Protein AF-A0A725LXI4-F1 (afdb_monomer)

F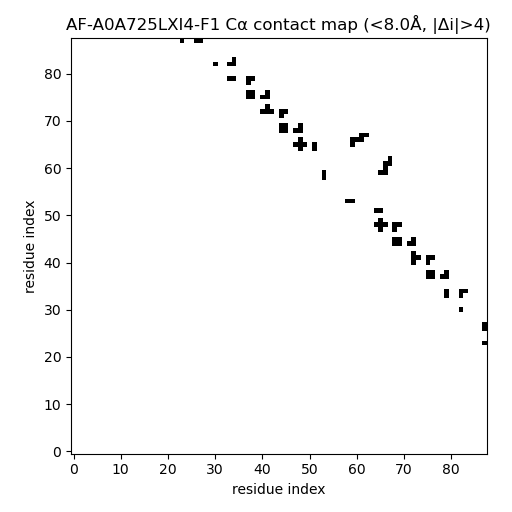oldseek 3Di:
DPPPVVVVVVVVVVVVVVVVVVVLVVVVVVLVVLLVVLVVLLVVLQVVLVPDDDDPPDDQDCPHPSNVSNVVSVVSVVVSVVSVPDDD

Secondary structure (DSSP, 8-state):
--HHHHHHHHHHHHHHHHHHHHHHHHHHHHHHHHHHHHHHHHHHHHHHHHHS---TT----TTSHHHHHHHHHHHHHHHHHHHHH---

Organism: NCBI:txid117541

Mean predicted aligned error: 10.25 Å

Solvent-accessible surface area (backbone atoms only — not comparable to full-atom values): 4915 Å² total; per-residue (Å²): 134,78,66,66,62,59,53,53,56,52,51,54,51,53,51,54,53,51,55,50,52,54,50,55,51,52,53,49,52,53,50,52,50,51,42,51,55,33,48,54,48,27,52,51,31,46,53,56,23,67,68,52,86,65,58,96,84,54,73,80,43,85,84,31,65,39,48,51,34,45,51,5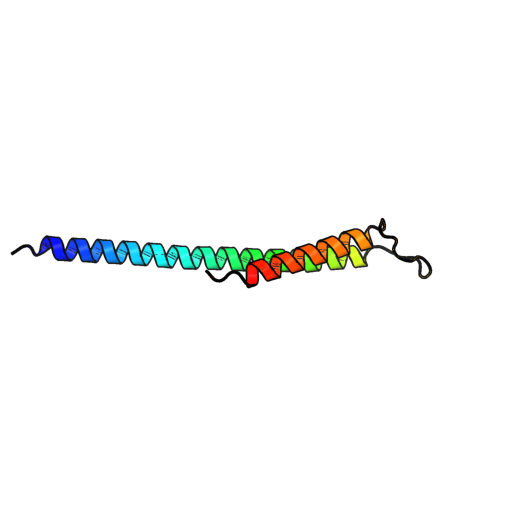0,22,52,50,38,50,53,50,34,54,52,60,70,65,56,75,132

Sequence (88 aa):
MNFNAGVELASKRNCATRTNITMIEHRTEMRQTAIKSLQEAEEALTALAMSYELQPDDKASSCHPRTGTLSTASQVRKLRRVVEKQKT

Nearest PDB structures (foldseek):
  3g67-assembly1_A  TM=6.810E-01  e=7.522E+00  Thermotoga maritima

pLDDT: mean 82.93, std 14.37, range [46.25, 98.19]

Structure (mmCIF, N/CA/C/O backbone):
data_AF-A0A725LXI4-F1
#
_entry.id   AF-A0A725LXI4-F1
#
loop_
_atom_site.group_PDB
_atom_site.id
_atom_site.type_symbol
_atom_site.label_atom_id
_atom_site.label_alt_id
_atom_site.label_comp_id
_atom_site.label_asym_id
_atom_site.label_entity_id
_atom_site.label_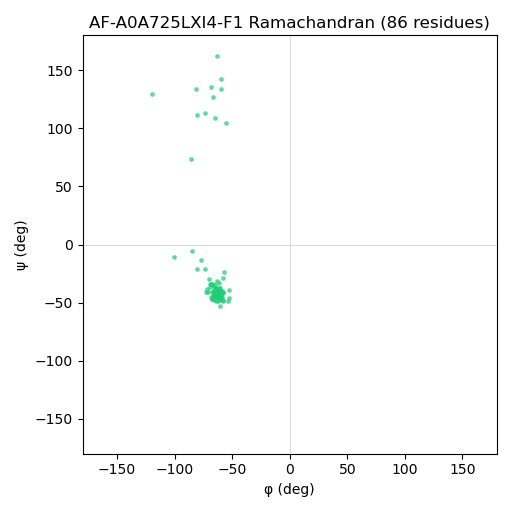seq_id
_atom_site.pdbx_PDB_ins_code
_atom_site.Cartn_x
_atom_site.Cartn_y
_atom_site.Cartn_z
_atom_site.occupancy
_atom_site.B_iso_or_equiv
_atom_site.auth_seq_id
_atom_site.auth_comp_id
_atom_site.auth_asym_id
_atom_site.auth_atom_id
_atom_site.pdbx_PDB_model_num
ATOM 1 N N . MET A 1 1 ? -37.428 -11.482 48.978 1.00 46.25 1 MET A N 1
ATOM 2 C CA . MET A 1 1 ? -36.426 -10.468 48.578 1.00 46.25 1 MET A CA 1
ATOM 3 C C . MET A 1 1 ? -35.440 -11.133 47.617 1.00 46.25 1 MET A C 1
ATOM 5 O O . MET A 1 1 ? -34.654 -11.960 48.054 1.00 46.25 1 MET A O 1
ATOM 9 N N . ASN A 1 2 ? -35.538 -10.863 46.308 1.00 53.81 2 ASN A N 1
ATOM 10 C CA . ASN A 1 2 ? -34.710 -11.495 45.263 1.00 53.81 2 ASN A CA 1
ATOM 11 C C . ASN A 1 2 ? -33.377 -10.747 45.090 1.00 53.81 2 ASN A C 1
ATOM 13 O O . ASN A 1 2 ? -33.178 -10.025 44.118 1.00 53.81 2 ASN A O 1
ATOM 17 N N . PHE A 1 3 ? -32.465 -10.905 46.050 1.00 55.50 3 PHE A N 1
ATOM 18 C CA . PHE A 1 3 ? -31.135 -10.281 45.999 1.00 55.50 3 PHE A CA 1
ATOM 19 C C . PHE A 1 3 ? -30.227 -10.912 44.920 1.00 55.50 3 PHE A C 1
ATOM 21 O O . PHE A 1 3 ? -29.420 -10.218 44.309 1.00 55.50 3 PHE A O 1
ATOM 28 N N . ASN A 1 4 ? -30.409 -12.204 44.612 1.00 60.34 4 ASN A N 1
ATOM 29 C CA . ASN A 1 4 ? -29.558 -12.941 43.663 1.00 60.34 4 ASN A CA 1
ATOM 30 C C . ASN A 1 4 ? -29.721 -12.511 42.194 1.00 60.34 4 ASN A C 1
ATOM 32 O O . ASN A 1 4 ? -28.737 -12.472 41.458 1.00 60.34 4 ASN A O 1
ATOM 36 N N . ALA A 1 5 ? -30.927 -12.123 41.765 1.00 61.00 5 ALA A N 1
ATOM 37 C CA . ALA A 1 5 ? -31.171 -11.750 40.368 1.00 61.00 5 ALA A CA 1
ATOM 38 C C . ALA A 1 5 ? -30.432 -10.457 39.961 1.00 61.00 5 ALA A C 1
ATOM 40 O O . ALA A 1 5 ? -29.933 -10.344 38.841 1.00 61.00 5 ALA A O 1
ATOM 41 N N . GLY A 1 6 ? -30.316 -9.490 40.880 1.00 60.84 6 GLY A N 1
ATOM 42 C CA . GLY A 1 6 ? -29.623 -8.221 40.629 1.00 60.84 6 GLY A CA 1
ATOM 43 C C . GLY A 1 6 ? -28.106 -8.377 40.472 1.00 60.84 6 GLY A C 1
ATOM 44 O O . GLY A 1 6 ? -27.505 -7.723 39.618 1.00 60.84 6 GLY A O 1
ATOM 45 N N . VAL A 1 7 ? -27.501 -9.285 41.244 1.00 63.66 7 VAL A N 1
ATOM 46 C CA . VAL A 1 7 ? -26.057 -9.575 41.205 1.00 63.66 7 VAL A CA 1
ATOM 47 C C . VAL A 1 7 ? -25.684 -10.317 39.919 1.00 63.66 7 VAL A C 1
ATOM 49 O O . VAL A 1 7 ? -24.693 -9.980 39.268 1.00 63.66 7 VAL A O 1
ATOM 52 N N . GLU A 1 8 ? -26.514 -11.266 39.486 1.00 62.81 8 GLU A N 1
ATOM 53 C CA . GLU A 1 8 ? -26.280 -12.033 38.260 1.00 62.81 8 GLU A CA 1
ATOM 54 C C . GLU A 1 8 ? -26.388 -11.159 36.994 1.00 62.81 8 GLU A C 1
ATOM 56 O O . GLU A 1 8 ? -25.549 -11.242 36.094 1.00 62.81 8 GLU A O 1
ATOM 61 N N . LEU A 1 9 ? -27.364 -10.243 36.946 1.00 62.41 9 LEU A N 1
ATOM 62 C CA . LEU A 1 9 ? -27.514 -9.264 35.861 1.00 62.41 9 LEU A CA 1
ATOM 63 C C . LEU A 1 9 ? -26.366 -8.245 35.809 1.00 62.41 9 LEU A C 1
ATOM 65 O O . LEU A 1 9 ? -26.011 -7.782 34.725 1.00 62.41 9 LEU A O 1
ATOM 69 N N . ALA A 1 10 ? -25.801 -7.850 36.951 1.00 63.19 10 ALA A N 1
ATOM 70 C CA . ALA A 1 10 ? -24.641 -6.956 37.001 1.00 63.19 10 ALA A CA 1
ATOM 71 C C . ALA A 1 10 ? -23.352 -7.668 36.548 1.00 63.19 10 ALA A C 1
ATOM 73 O O . ALA A 1 10 ? -22.584 -7.113 35.762 1.00 63.19 10 ALA A O 1
ATOM 74 N N . SER A 1 11 ? -23.158 -8.924 36.961 1.00 72.50 11 SER A N 1
ATOM 75 C CA . SER A 1 11 ? -22.017 -9.752 36.551 1.00 72.50 11 SER A CA 1
ATOM 76 C C . SER A 1 11 ? -22.010 -10.030 35.040 1.00 72.50 11 SER A C 1
ATOM 78 O O . SER A 1 11 ? -20.998 -9.817 34.368 1.00 72.50 11 SER A O 1
ATOM 80 N N . LYS A 1 12 ? -23.168 -10.391 34.465 1.00 66.62 12 LYS A N 1
ATOM 81 C CA . LYS A 1 12 ? -23.323 -10.594 33.011 1.00 66.62 12 LYS A CA 1
ATOM 82 C C . LYS A 1 12 ? -23.031 -9.322 32.208 1.00 66.62 12 LYS A C 1
ATOM 84 O O . LYS A 1 12 ? -22.360 -9.393 31.180 1.00 66.62 12 LYS A O 1
ATOM 89 N N . ARG A 1 13 ? -23.476 -8.156 32.695 1.00 62.81 13 ARG A N 1
ATOM 90 C CA . ARG A 1 13 ? -23.183 -6.854 32.072 1.00 62.81 13 ARG A CA 1
ATOM 91 C C . ARG A 1 13 ? -21.688 -6.530 32.095 1.00 62.81 13 ARG A C 1
ATOM 93 O O . ARG A 1 13 ? -21.147 -6.152 31.064 1.00 62.81 13 ARG A O 1
ATOM 100 N N . ASN A 1 14 ? -21.003 -6.753 33.216 1.00 68.94 14 ASN A N 1
ATOM 101 C CA . ASN A 1 14 ? -19.558 -6.521 33.310 1.00 68.94 14 ASN A CA 1
ATOM 102 C C . ASN A 1 14 ? -18.744 -7.445 32.390 1.00 68.94 14 ASN A C 1
ATOM 104 O O . ASN A 1 14 ? -17.769 -6.999 31.787 1.00 68.94 14 ASN A O 1
ATOM 108 N N . CYS A 1 15 ? -19.148 -8.711 32.247 1.00 62.31 15 CYS A N 1
ATOM 109 C CA . CYS A 1 15 ? -18.504 -9.650 31.328 1.00 62.31 15 CYS A CA 1
ATOM 110 C C . CYS A 1 15 ? -18.663 -9.207 29.864 1.00 62.31 15 CYS A C 1
ATOM 112 O O . CYS A 1 15 ? -17.667 -9.083 29.156 1.00 62.31 15 CYS A O 1
ATOM 114 N N . ALA A 1 16 ? -19.886 -8.864 29.443 1.00 64.12 16 ALA A N 1
ATOM 115 C CA . ALA A 1 16 ? -20.163 -8.412 28.080 1.00 64.12 16 ALA A CA 1
ATOM 116 C C . ALA A 1 16 ? -19.411 -7.118 27.717 1.00 64.12 16 ALA A C 1
ATOM 118 O O . ALA A 1 16 ? -18.830 -7.025 26.636 1.00 64.12 16 ALA A O 1
ATOM 119 N N . THR A 1 17 ? -19.366 -6.141 28.630 1.00 67.50 17 THR A N 1
ATOM 120 C CA . THR A 1 17 ? -18.623 -4.887 28.426 1.00 67.50 17 THR A CA 1
ATOM 121 C C . THR A 1 17 ? -17.123 -5.140 28.284 1.00 67.50 17 THR A C 1
ATOM 123 O O . THR A 1 17 ? -16.484 -4.571 27.403 1.00 67.50 17 THR A O 1
ATOM 126 N N . ARG A 1 18 ? -16.558 -6.037 29.101 1.00 67.06 18 ARG A N 1
ATOM 127 C CA . ARG A 1 18 ? -15.134 -6.388 29.043 1.00 67.06 18 ARG A CA 1
ATOM 128 C C . ARG A 1 18 ? -14.774 -7.095 27.736 1.00 67.06 18 ARG A C 1
ATOM 130 O O . ARG A 1 18 ? -13.785 -6.727 27.115 1.00 67.06 18 ARG A O 1
ATOM 137 N N . THR A 1 19 ? -15.595 -8.042 27.281 1.00 71.12 19 THR A N 1
ATOM 138 C CA . THR A 1 19 ? -15.398 -8.712 25.985 1.00 71.12 19 THR A CA 1
ATOM 139 C C . THR A 1 19 ? -15.469 -7.723 24.817 1.00 71.12 19 THR A C 1
ATOM 141 O O . THR A 1 19 ? -14.664 -7.799 23.890 1.00 71.12 19 THR A O 1
ATOM 144 N N . ASN A 1 20 ? -16.383 -6.752 24.870 1.00 69.88 20 ASN A N 1
ATOM 145 C CA . ASN A 1 20 ? -16.528 -5.743 23.821 1.00 69.88 20 ASN A CA 1
ATOM 146 C C . ASN A 1 20 ? -15.292 -4.824 23.725 1.00 69.88 20 ASN A C 1
ATOM 148 O O . ASN A 1 20 ? -14.760 -4.632 22.634 1.00 69.88 20 ASN A O 1
ATOM 152 N N . ILE A 1 21 ? -14.770 -4.356 24.867 1.00 72.81 21 ILE A N 1
ATOM 153 C CA . ILE A 1 21 ? -13.532 -3.556 24.928 1.00 72.81 21 ILE A CA 1
ATOM 154 C C . ILE A 1 21 ? -12.354 -4.329 24.321 1.00 72.81 21 ILE A C 1
ATOM 156 O O . ILE A 1 21 ? -11.688 -3.814 23.425 1.00 72.81 21 ILE A O 1
ATOM 160 N N . THR A 1 22 ? -12.171 -5.598 24.703 1.00 78.12 22 THR A N 1
ATOM 161 C CA . THR A 1 22 ? -11.073 -6.424 24.169 1.00 78.12 22 THR A CA 1
ATOM 162 C C . THR A 1 22 ? -11.175 -6.658 22.657 1.00 78.12 22 THR A C 1
ATOM 164 O O . THR A 1 22 ? -10.163 -6.748 21.967 1.00 78.12 22 THR A O 1
ATOM 167 N N . MET A 1 23 ? -12.392 -6.718 22.103 1.00 81.50 23 MET A N 1
ATOM 168 C CA . MET A 1 23 ? -12.585 -6.836 20.654 1.00 81.50 23 MET A CA 1
ATOM 169 C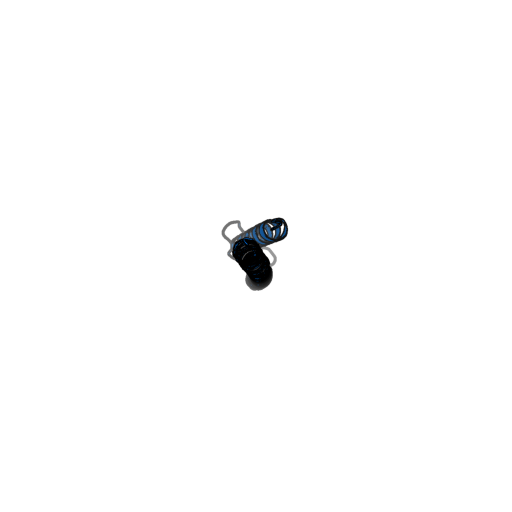 C . MET A 1 23 ? -12.246 -5.543 19.906 1.00 81.50 23 MET A C 1
ATOM 171 O O . MET A 1 23 ? -11.693 -5.601 18.805 1.00 81.50 23 MET A O 1
ATOM 175 N N . ILE A 1 24 ? -12.580 -4.383 20.477 1.00 83.31 24 ILE A N 1
ATOM 176 C CA . ILE A 1 24 ? -12.256 -3.074 19.894 1.00 83.31 24 ILE A CA 1
ATOM 177 C C . ILE A 1 24 ? -10.735 -2.859 19.882 1.00 83.31 24 ILE A C 1
ATOM 179 O O . ILE A 1 24 ? -10.189 -2.415 18.868 1.00 83.31 24 ILE A O 1
ATOM 183 N N . GLU A 1 25 ? -10.050 -3.226 20.966 1.00 84.94 25 GLU A N 1
ATOM 184 C CA . GLU A 1 25 ? -8.586 -3.178 21.077 1.00 84.94 25 GLU A CA 1
ATOM 185 C C . GLU A 1 25 ? -7.923 -4.075 20.025 1.00 84.94 25 GLU A C 1
ATOM 187 O O . GLU A 1 25 ? -7.165 -3.580 19.192 1.00 84.94 25 GLU A O 1
ATOM 192 N N . HIS A 1 26 ? -8.313 -5.351 19.950 1.00 87.88 26 HIS A N 1
ATOM 193 C CA . HIS A 1 26 ? -7.772 -6.289 18.961 1.00 87.88 26 HIS A CA 1
ATOM 194 C C . HIS A 1 26 ? -8.005 -5.823 17.512 1.00 87.88 26 HIS A C 1
ATOM 196 O O . HIS A 1 26 ? -7.122 -5.904 16.657 1.00 87.88 26 HIS A O 1
ATOM 202 N N . ARG A 1 27 ? -9.190 -5.275 17.203 1.00 87.12 27 ARG A N 1
ATOM 203 C CA . ARG A 1 27 ? -9.477 -4.714 15.870 1.00 87.12 27 ARG A CA 1
ATOM 204 C C . ARG A 1 27 ? -8.598 -3.499 15.563 1.00 87.12 27 ARG A C 1
ATOM 206 O O . ARG A 1 27 ? -8.197 -3.310 14.413 1.00 87.12 27 ARG A O 1
ATOM 213 N N . THR A 1 28 ? -8.287 -2.693 16.575 1.00 90.25 28 THR A N 1
ATOM 214 C CA . THR A 1 28 ? -7.387 -1.541 16.453 1.00 90.25 28 THR A CA 1
ATOM 215 C C . THR A 1 28 ? -5.949 -1.988 16.192 1.00 90.25 28 THR A C 1
ATOM 217 O O . THR A 1 28 ? -5.320 -1.465 15.271 1.00 90.25 28 THR A O 1
ATOM 220 N N . GLU A 1 29 ? -5.457 -2.991 16.918 1.00 91.62 29 GLU A N 1
ATOM 221 C CA . GLU A 1 29 ? -4.124 -3.582 16.727 1.00 91.62 29 GLU A CA 1
ATOM 222 C C . GLU A 1 29 ? -3.957 -4.196 15.333 1.00 91.62 29 GLU A C 1
ATOM 224 O O . GLU A 1 29 ? -2.982 -3.912 14.630 1.00 91.62 29 GLU A O 1
ATOM 229 N N . MET A 1 30 ? -4.945 -4.973 14.878 1.00 92.38 30 MET A N 1
ATOM 230 C CA . MET A 1 30 ? -4.947 -5.556 13.533 1.00 92.38 30 MET A CA 1
ATOM 231 C C . MET A 1 30 ? -4.927 -4.477 12.450 1.00 92.38 30 MET A C 1
ATOM 233 O O . MET A 1 30 ? -4.203 -4.589 11.460 1.00 92.38 30 MET A O 1
ATOM 237 N N . ARG A 1 31 ? -5.687 -3.394 12.647 1.00 92.56 31 ARG A N 1
ATOM 238 C CA . ARG A 1 31 ? -5.694 -2.258 11.723 1.00 92.56 31 ARG A CA 1
ATOM 239 C C . ARG A 1 31 ? -4.342 -1.546 11.693 1.00 92.56 31 ARG A C 1
ATOM 241 O O . ARG A 1 31 ? -3.861 -1.233 10.609 1.00 92.56 31 ARG A O 1
ATOM 248 N N . GLN A 1 32 ? -3.727 -1.291 12.846 1.00 94.69 32 GLN A N 1
ATOM 249 C CA . GLN A 1 32 ? -2.401 -0.669 12.911 1.00 94.69 32 GLN A CA 1
ATOM 250 C C . GLN A 1 32 ? -1.335 -1.543 12.243 1.00 94.69 32 GLN A C 1
ATOM 252 O O . GLN A 1 32 ? -0.543 -1.037 11.448 1.00 94.69 32 GLN A O 1
ATOM 257 N N . THR A 1 33 ? -1.376 -2.853 12.492 1.00 95.94 33 THR A N 1
ATOM 258 C CA . THR A 1 33 ? -0.502 -3.835 11.836 1.00 95.94 33 THR A CA 1
ATOM 259 C C . THR A 1 33 ? -0.664 -3.779 10.317 1.00 95.94 33 THR A C 1
ATOM 261 O O . THR A 1 33 ? 0.323 -3.627 9.603 1.00 95.94 33 THR A O 1
ATOM 264 N N . ALA A 1 34 ? -1.902 -3.792 9.812 1.00 95.88 34 ALA A N 1
ATOM 265 C CA . ALA A 1 34 ? -2.170 -3.695 8.378 1.00 95.88 34 ALA A CA 1
ATOM 266 C C . ALA A 1 34 ? -1.656 -2.379 7.765 1.00 95.88 34 ALA A C 1
ATOM 268 O O . ALA A 1 34 ? -1.065 -2.396 6.688 1.00 95.88 34 ALA A O 1
ATOM 269 N N . ILE A 1 35 ? -1.843 -1.240 8.444 1.00 97.12 35 ILE A N 1
ATOM 270 C CA . ILE A 1 35 ? -1.334 0.063 7.980 1.00 97.12 35 ILE A CA 1
ATOM 271 C C . ILE A 1 35 ? 0.191 0.032 7.862 1.00 97.12 35 ILE A C 1
ATOM 273 O O . ILE A 1 35 ? 0.724 0.451 6.834 1.00 97.12 35 ILE A O 1
ATOM 277 N N . LYS A 1 36 ? 0.879 -0.499 8.880 1.00 97.62 36 LYS A N 1
ATOM 278 C CA . LYS A 1 36 ? 2.339 -0.609 8.890 1.00 97.62 36 LYS A CA 1
ATOM 279 C C . LYS A 1 36 ? 2.843 -1.506 7.758 1.00 97.62 36 LYS A C 1
ATOM 281 O O . LYS A 1 36 ? 3.694 -1.076 6.988 1.00 97.62 36 LYS A O 1
ATOM 286 N N . SER A 1 37 ? 2.268 -2.696 7.587 1.00 97.88 37 SER A N 1
ATOM 287 C CA . SER A 1 37 ? 2.661 -3.608 6.504 1.00 97.88 37 SER A CA 1
ATOM 288 C C . SER A 1 37 ? 2.432 -3.008 5.114 1.00 97.88 37 SER A C 1
ATOM 290 O O . SER A 1 37 ? 3.243 -3.200 4.212 1.00 97.88 37 SER A O 1
ATOM 292 N N . LEU A 1 38 ? 1.348 -2.246 4.923 1.00 97.94 38 LEU A N 1
ATOM 293 C CA . LEU A 1 38 ? 1.096 -1.552 3.657 1.00 97.94 38 LEU A CA 1
ATOM 294 C C . LEU A 1 38 ? 2.097 -0.418 3.407 1.00 97.94 38 LEU A C 1
ATOM 296 O O . LEU A 1 38 ? 2.452 -0.172 2.258 1.00 97.94 38 LEU A O 1
ATOM 300 N N . GLN A 1 39 ? 2.554 0.267 4.456 1.00 98.12 39 GLN A N 1
ATOM 301 C CA . GLN A 1 39 ? 3.597 1.281 4.332 1.00 98.12 39 GLN A CA 1
ATOM 302 C C . GLN A 1 39 ? 4.942 0.653 3.941 1.00 98.12 39 GLN A C 1
ATOM 304 O O . GLN A 1 39 ? 5.565 1.106 2.985 1.00 98.12 39 GLN A O 1
ATOM 309 N N . GLU A 1 40 ? 5.347 -0.426 4.612 1.00 98.19 40 GLU A N 1
ATOM 310 C CA . GLU A 1 40 ? 6.577 -1.162 4.284 1.00 98.19 40 GLU A CA 1
ATOM 311 C C . GLU A 1 40 ? 6.547 -1.693 2.840 1.00 98.19 40 GLU A C 1
ATOM 313 O O . GLU A 1 40 ? 7.532 -1.592 2.108 1.00 98.19 40 GLU A O 1
ATOM 318 N N . ALA A 1 41 ? 5.392 -2.187 2.381 1.00 97.88 41 ALA A N 1
ATOM 319 C CA . ALA A 1 41 ? 5.208 -2.619 0.998 1.00 97.88 41 ALA A CA 1
ATOM 320 C C . ALA A 1 41 ? 5.293 -1.455 -0.012 1.00 97.88 41 ALA A C 1
ATOM 322 O O . ALA A 1 41 ? 5.891 -1.616 -1.076 1.00 97.88 41 ALA A O 1
ATOM 323 N N . GLU A 1 42 ? 4.718 -0.285 0.298 1.00 97.75 42 GLU A N 1
ATOM 324 C CA . GLU A 1 42 ? 4.820 0.930 -0.532 1.00 97.75 42 GLU A CA 1
ATOM 325 C C . GLU A 1 42 ? 6.290 1.345 -0.719 1.00 97.75 42 GLU A C 1
ATOM 327 O O . GLU A 1 42 ? 6.724 1.618 -1.843 1.00 97.75 42 GLU A O 1
ATOM 332 N N . GLU A 1 43 ? 7.066 1.342 0.367 1.00 97.19 43 GLU A N 1
ATOM 333 C CA . GLU A 1 43 ? 8.491 1.688 0.371 1.00 97.19 43 GLU A CA 1
ATOM 334 C C . GLU A 1 43 ? 9.324 0.670 -0.421 1.00 97.19 43 GLU A C 1
ATOM 336 O O . GLU A 1 43 ? 10.088 1.058 -1.310 1.00 97.19 43 GLU A O 1
ATOM 341 N N . ALA A 1 44 ? 9.119 -0.630 -0.186 1.00 97.62 44 ALA A N 1
ATOM 342 C CA . ALA A 1 44 ? 9.835 -1.697 -0.885 1.00 97.62 44 ALA A CA 1
ATOM 343 C C . ALA A 1 44 ? 9.566 -1.694 -2.400 1.00 97.62 44 ALA A C 1
ATOM 345 O O . ALA A 1 44 ? 10.498 -1.800 -3.200 1.00 97.62 44 ALA A O 1
ATOM 346 N N . LEU A 1 45 ? 8.306 -1.519 -2.815 1.00 96.88 45 LEU A N 1
ATOM 347 C CA . LEU A 1 45 ? 7.944 -1.422 -4.232 1.00 96.88 45 LEU A CA 1
ATOM 348 C C . LEU A 1 45 ? 8.540 -0.171 -4.881 1.00 96.88 45 LEU A C 1
ATOM 350 O O . LEU A 1 45 ? 8.977 -0.220 -6.028 1.00 96.88 45 LEU A O 1
ATOM 354 N N . THR A 1 46 ? 8.591 0.947 -4.157 1.00 95.88 46 THR A N 1
ATOM 355 C CA . THR A 1 46 ? 9.210 2.177 -4.664 1.00 95.88 46 THR A CA 1
ATOM 356 C C . THR A 1 46 ? 10.714 1.993 -4.855 1.00 95.88 46 THR A C 1
ATOM 358 O O . THR A 1 46 ? 11.235 2.352 -5.910 1.00 95.88 46 THR A O 1
ATOM 361 N N . ALA A 1 47 ? 11.404 1.380 -3.891 1.00 95.75 47 ALA A N 1
ATOM 362 C CA . ALA A 1 47 ? 12.828 1.071 -3.999 1.00 95.75 47 ALA A CA 1
ATOM 363 C C . ALA A 1 47 ? 13.119 0.125 -5.176 1.00 95.75 47 ALA A C 1
ATOM 365 O O . ALA A 1 47 ? 13.988 0.418 -5.996 1.00 95.75 47 ALA A O 1
ATOM 366 N N . LEU A 1 48 ? 12.331 -0.946 -5.323 1.00 94.56 48 LEU A N 1
ATOM 367 C CA . LEU A 1 48 ? 12.421 -1.868 -6.459 1.00 94.56 48 LEU A CA 1
ATOM 368 C C . LEU A 1 48 ? 12.155 -1.160 -7.794 1.00 94.56 48 LEU A C 1
ATOM 370 O O . LEU A 1 48 ? 12.820 -1.416 -8.791 1.00 94.56 48 LEU A O 1
ATOM 374 N N . ALA A 1 49 ? 11.193 -0.240 -7.837 1.00 92.94 49 ALA A N 1
ATOM 375 C CA . ALA A 1 49 ? 10.946 0.534 -9.043 1.00 92.94 49 ALA A CA 1
ATOM 376 C C . ALA A 1 49 ? 12.150 1.414 -9.414 1.00 92.94 49 ALA A C 1
ATOM 378 O O . ALA A 1 49 ? 12.448 1.578 -10.596 1.00 92.94 49 ALA A O 1
ATOM 379 N N . MET A 1 50 ? 12.829 1.995 -8.422 1.00 89.94 50 MET A N 1
ATOM 380 C CA . MET A 1 50 ? 14.012 2.827 -8.648 1.00 89.94 50 MET A CA 1
ATOM 381 C C . MET A 1 50 ? 15.257 2.016 -9.023 1.00 89.94 50 MET A C 1
ATOM 383 O O . MET A 1 50 ? 16.156 2.585 -9.631 1.00 89.94 50 MET A O 1
ATOM 387 N N . SER A 1 51 ? 15.310 0.715 -8.717 1.00 92.25 51 SER A N 1
ATOM 388 C CA . SER A 1 51 ? 16.430 -0.142 -9.124 1.00 92.25 51 SER A CA 1
ATOM 389 C C . SER A 1 51 ? 16.381 -0.566 -10.592 1.00 92.25 51 SER A C 1
ATOM 391 O O . SER A 1 51 ? 17.369 -1.093 -11.093 1.00 92.25 51 SER A O 1
ATOM 393 N N . TYR A 1 52 ? 15.256 -0.382 -11.294 1.00 90.00 52 TYR A N 1
ATOM 394 C CA . TYR A 1 52 ? 15.228 -0.614 -12.737 1.00 90.00 52 TYR A CA 1
ATOM 395 C C . TYR A 1 52 ? 15.969 0.513 -13.459 1.00 90.00 52 TYR A C 1
ATOM 397 O O . TYR A 1 52 ? 15.503 1.657 -13.480 1.00 90.00 52 TYR A O 1
ATOM 405 N N . GLU A 1 53 ? 17.100 0.168 -14.069 1.00 80.50 53 GLU A N 1
ATOM 406 C CA . GLU A 1 53 ? 17.866 1.066 -14.926 1.00 80.50 53 GLU A CA 1
ATOM 407 C C . GLU A 1 53 ? 17.009 1.535 -16.104 1.00 80.50 53 GLU A C 1
ATOM 409 O O . GLU A 1 53 ? 16.323 0.749 -16.756 1.00 80.50 53 GLU A O 1
ATOM 414 N N . LEU A 1 54 ? 17.046 2.837 -16.368 1.00 74.06 54 LEU A N 1
ATOM 415 C CA . LEU A 1 54 ? 16.516 3.426 -17.588 1.00 74.06 54 LEU A CA 1
ATOM 416 C C . LEU A 1 54 ? 17.666 4.114 -18.284 1.00 74.06 54 LEU A C 1
ATOM 418 O O . LEU A 1 54 ? 18.378 4.908 -17.662 1.00 74.06 54 LEU A O 1
ATOM 422 N N . GLN A 1 55 ? 17.836 3.812 -19.568 1.00 74.25 55 GLN A N 1
ATOM 423 C CA . GLN A 1 55 ? 18.744 4.598 -20.381 1.00 74.25 55 GLN A CA 1
ATOM 424 C C . GLN A 1 55 ? 18.259 6.056 -20.368 1.00 74.25 55 GLN A C 1
ATOM 426 O O . GLN A 1 55 ? 17.050 6.295 -20.370 1.00 74.25 55 GLN A O 1
ATOM 431 N N . PRO A 1 56 ? 19.170 7.037 -20.331 1.00 65.19 56 PRO A N 1
ATOM 432 C CA . PRO A 1 56 ? 18.815 8.452 -20.214 1.00 65.19 56 PRO A CA 1
ATOM 433 C C . PRO A 1 56 ? 17.882 8.953 -21.332 1.00 65.19 56 PRO A C 1
ATOM 435 O O . PRO A 1 56 ? 17.128 9.897 -21.100 1.00 65.19 56 PRO A O 1
ATOM 438 N N . ASP A 1 57 ? 17.871 8.284 -22.490 1.00 69.50 57 ASP A N 1
ATOM 439 C CA . ASP A 1 57 ? 16.979 8.578 -23.620 1.00 69.50 57 ASP A CA 1
ATOM 440 C C . ASP A 1 57 ? 15.758 7.643 -23.719 1.00 69.50 57 ASP A C 1
ATOM 442 O O . ASP A 1 57 ? 14.810 7.932 -24.457 1.00 69.50 57 ASP A O 1
ATOM 446 N N . ASP A 1 58 ? 15.724 6.551 -22.947 1.00 67.56 58 ASP A N 1
ATOM 447 C CA . ASP A 1 58 ? 14.574 5.653 -22.910 1.00 67.56 58 ASP A CA 1
ATOM 448 C C . ASP A 1 58 ? 13.495 6.223 -21.995 1.00 67.56 58 ASP A C 1
ATOM 450 O O . ASP A 1 58 ? 13.592 6.255 -20.763 1.00 67.56 58 ASP A O 1
ATOM 454 N N . LYS A 1 59 ? 12.380 6.625 -22.605 1.00 67.50 59 LYS A N 1
ATOM 455 C CA . LYS A 1 59 ? 11.151 6.826 -21.844 1.00 67.50 59 LYS A CA 1
ATOM 456 C C . LYS A 1 59 ? 10.701 5.468 -21.328 1.00 67.50 59 LYS A C 1
ATOM 458 O O . LYS A 1 59 ? 10.515 4.542 -22.113 1.00 67.50 59 LYS A O 1
ATOM 463 N N . ALA A 1 60 ? 10.467 5.371 -20.020 1.00 67.94 60 ALA A N 1
ATOM 464 C CA . ALA A 1 60 ? 9.862 4.187 -19.426 1.00 67.94 60 ALA A CA 1
ATOM 465 C C . ALA A 1 60 ? 8.528 3.911 -20.130 1.00 67.94 60 ALA A C 1
ATOM 467 O O . ALA A 1 60 ? 7.542 4.625 -19.932 1.00 67.94 60 ALA A O 1
ATOM 468 N N . SER A 1 61 ? 8.518 2.904 -21.001 1.00 75.75 61 SER A N 1
ATOM 469 C CA . SER A 1 61 ? 7.316 2.498 -21.713 1.00 75.75 61 SER A CA 1
ATOM 470 C C . SER A 1 61 ? 6.272 1.993 -20.713 1.00 75.75 61 SER A C 1
ATOM 472 O O . SER A 1 61 ? 6.579 1.652 -19.565 1.00 75.75 61 SER A O 1
ATOM 474 N N . SER A 1 62 ? 5.008 1.932 -21.130 1.00 75.94 62 SER A N 1
ATOM 475 C CA . SER A 1 62 ? 3.936 1.365 -20.300 1.00 75.94 62 SER A CA 1
ATOM 476 C C . SER A 1 62 ? 4.218 -0.086 -19.889 1.00 75.94 62 SER A C 1
ATOM 478 O O . SER A 1 62 ? 3.797 -0.504 -18.814 1.00 75.94 62 SER A O 1
ATOM 480 N N . CYS A 1 63 ? 4.965 -0.825 -20.713 1.00 82.75 63 CYS A N 1
ATOM 481 C CA . CYS A 1 63 ? 5.391 -2.199 -20.454 1.00 82.75 63 CYS A CA 1
ATOM 482 C C . CYS A 1 63 ? 6.677 -2.296 -19.617 1.00 82.75 63 CYS A C 1
ATOM 484 O O . CYS A 1 63 ? 7.090 -3.400 -19.268 1.00 82.75 63 CYS A O 1
ATOM 486 N N . HIS A 1 64 ? 7.332 -1.173 -19.306 1.00 86.38 64 HIS A N 1
ATOM 487 C CA . HIS A 1 64 ? 8.568 -1.184 -18.538 1.00 86.38 64 HIS A CA 1
ATOM 488 C C . HIS A 1 64 ? 8.298 -1.631 -17.090 1.00 86.38 64 HIS A C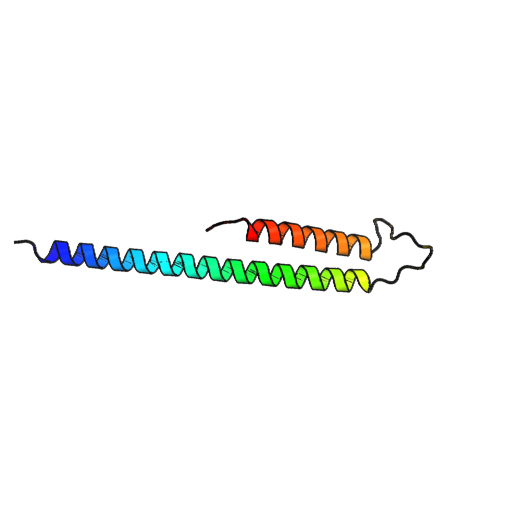 1
ATOM 490 O O . HIS A 1 64 ? 7.369 -1.107 -16.459 1.00 86.38 64 HIS A O 1
ATOM 496 N N . PRO A 1 65 ? 9.126 -2.521 -16.509 1.00 88.88 65 PRO A N 1
ATOM 497 C CA . PRO A 1 65 ? 8.942 -3.006 -15.141 1.00 88.88 65 PRO A CA 1
ATOM 498 C C . PRO A 1 65 ? 8.817 -1.878 -14.110 1.00 88.88 65 PRO A C 1
ATOM 500 O O . PRO A 1 65 ? 7.936 -1.924 -13.258 1.00 88.88 65 PRO A O 1
ATOM 503 N N . ARG A 1 66 ? 9.598 -0.795 -14.254 1.00 91.31 66 ARG A N 1
ATOM 504 C CA . ARG A 1 66 ? 9.462 0.422 -13.424 1.00 91.31 66 ARG A CA 1
ATOM 505 C C . ARG A 1 66 ? 8.038 0.971 -13.402 1.00 91.31 66 ARG A C 1
ATOM 507 O O . ARG A 1 66 ? 7.536 1.305 -12.333 1.00 91.31 66 ARG A O 1
ATOM 514 N N . THR A 1 67 ? 7.392 1.069 -14.561 1.00 90.31 67 THR A N 1
ATOM 515 C CA . THR A 1 67 ? 6.038 1.620 -14.687 1.00 90.31 67 THR A CA 1
ATOM 516 C C . THR A 1 67 ? 5.021 0.716 -13.992 1.00 90.31 67 THR A C 1
ATOM 518 O O . THR A 1 67 ? 4.193 1.202 -13.220 1.00 90.31 67 THR A O 1
ATOM 521 N N . GLY A 1 68 ? 5.126 -0.601 -14.200 1.00 91.94 68 GLY A N 1
ATOM 522 C CA . GLY A 1 68 ? 4.289 -1.593 -13.522 1.00 91.94 68 GLY A CA 1
ATOM 523 C C . GLY A 1 68 ? 4.456 -1.550 -12.002 1.00 91.94 68 GLY A C 1
ATOM 524 O O . GLY A 1 68 ? 3.474 -1.440 -11.270 1.00 91.94 68 GLY A O 1
ATOM 525 N N . THR A 1 69 ? 5.697 -1.533 -11.520 1.00 93.69 69 THR A N 1
ATOM 526 C CA . THR A 1 69 ? 6.009 -1.520 -10.085 1.00 93.69 69 THR A CA 1
ATOM 527 C C . THR A 1 69 ? 5.566 -0.220 -9.407 1.00 93.69 69 THR A C 1
ATOM 529 O O . THR A 1 69 ? 4.976 -0.269 -8.327 1.00 93.69 69 THR A O 1
ATOM 532 N N . LEU A 1 70 ? 5.737 0.943 -10.053 1.00 93.81 70 LEU A N 1
ATOM 533 C CA . LEU A 1 70 ? 5.198 2.218 -9.553 1.00 93.81 70 LEU A CA 1
ATOM 534 C C . LEU A 1 70 ? 3.665 2.234 -9.516 1.00 93.81 70 LEU A C 1
ATOM 536 O O . LEU A 1 70 ? 3.075 2.784 -8.581 1.00 93.81 70 LEU A O 1
ATOM 540 N N . SER A 1 71 ? 3.009 1.626 -10.508 1.00 94.88 71 SER A N 1
ATOM 541 C CA . SER A 1 71 ? 1.551 1.472 -10.507 1.00 94.88 71 SER A CA 1
ATOM 542 C C . SER A 1 71 ? 1.091 0.654 -9.299 1.00 94.88 71 SER A C 1
ATOM 544 O O . SER A 1 71 ? 0.186 1.080 -8.575 1.00 94.88 71 SER A O 1
ATOM 546 N N . THR A 1 72 ? 1.762 -0.462 -9.010 1.00 95.75 72 THR A N 1
ATOM 547 C CA . THR A 1 72 ? 1.480 -1.288 -7.830 1.00 95.75 72 THR A CA 1
ATOM 548 C C . THR A 1 72 ? 1.728 -0.522 -6.529 1.00 95.75 72 THR A C 1
ATOM 550 O O . THR A 1 72 ? 0.857 -0.517 -5.660 1.00 95.75 72 THR A O 1
ATOM 553 N N . ALA A 1 73 ? 2.841 0.211 -6.405 1.00 97.06 73 ALA A N 1
ATOM 554 C CA . ALA A 1 73 ? 3.120 1.046 -5.230 1.00 97.06 73 ALA A CA 1
ATOM 555 C C . ALA A 1 73 ? 2.005 2.088 -4.993 1.00 97.06 73 ALA A C 1
ATOM 557 O O . ALA A 1 73 ? 1.531 2.279 -3.872 1.00 97.06 73 ALA A O 1
ATOM 558 N N . SER A 1 74 ? 1.503 2.707 -6.068 1.00 97.31 74 SER A N 1
ATOM 559 C CA . SER A 1 74 ? 0.371 3.641 -6.021 1.00 97.31 74 SER A CA 1
ATOM 560 C C . SER A 1 74 ? -0.930 2.973 -5.555 1.00 97.31 74 SER A C 1
ATOM 562 O O . SER A 1 74 ? -1.688 3.560 -4.777 1.00 97.31 74 SER A O 1
ATOM 564 N N . GLN A 1 75 ? -1.199 1.738 -5.987 1.00 97.62 75 GLN A N 1
ATOM 565 C CA . GLN A 1 75 ? -2.360 0.967 -5.527 1.00 97.62 75 GLN A CA 1
ATOM 566 C C . GLN A 1 75 ? -2.256 0.618 -4.037 1.00 97.62 75 GLN A C 1
ATOM 568 O O . GLN A 1 75 ? -3.222 0.826 -3.300 1.00 97.62 75 GLN A O 1
ATOM 573 N N . VAL A 1 76 ? -1.080 0.190 -3.569 1.00 97.94 76 VAL A N 1
ATOM 574 C CA . VAL A 1 76 ? -0.815 -0.081 -2.145 1.00 97.94 76 VAL A CA 1
ATOM 575 C C . VAL A 1 76 ? -1.023 1.180 -1.303 1.00 97.94 76 VAL A C 1
ATOM 577 O O . VAL A 1 76 ? -1.741 1.146 -0.302 1.00 97.94 76 VAL A O 1
ATOM 580 N N . ARG A 1 77 ? -0.516 2.332 -1.759 1.00 97.50 77 ARG A N 1
ATOM 581 C CA . ARG A 1 77 ? -0.742 3.631 -1.108 1.00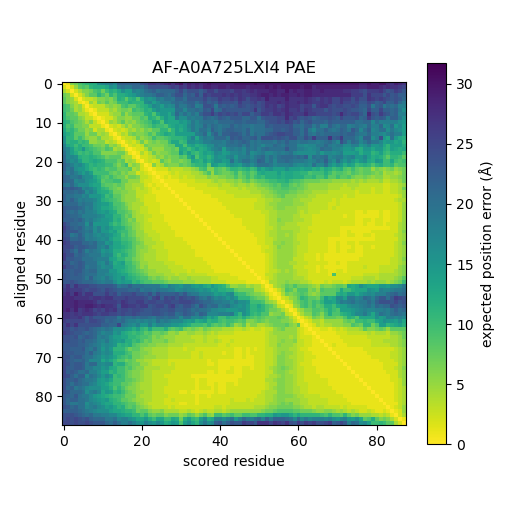 97.50 77 ARG A CA 1
ATOM 582 C C . ARG A 1 77 ? -2.227 3.983 -0.997 1.00 97.50 77 ARG A C 1
ATOM 584 O O . ARG A 1 77 ? -2.674 4.508 0.025 1.00 97.50 77 ARG A O 1
ATOM 591 N N . LYS A 1 78 ? -3.013 3.723 -2.048 1.00 97.44 78 LYS A N 1
ATOM 592 C CA . LYS A 1 78 ? -4.471 3.939 -2.027 1.00 97.44 78 LYS A CA 1
ATOM 593 C C . LYS A 1 78 ? -5.141 3.029 -1.001 1.00 97.44 78 LYS A C 1
ATOM 595 O O . LYS A 1 78 ? -5.959 3.519 -0.226 1.00 97.44 78 LYS A O 1
ATOM 600 N N . LEU A 1 79 ? -4.768 1.750 -0.960 1.00 96.50 79 LEU A N 1
ATOM 601 C CA . LEU A 1 79 ? -5.301 0.791 0.005 1.00 96.50 79 LEU A CA 1
ATOM 602 C C . LEU A 1 79 ? -4.979 1.204 1.447 1.00 96.50 79 LE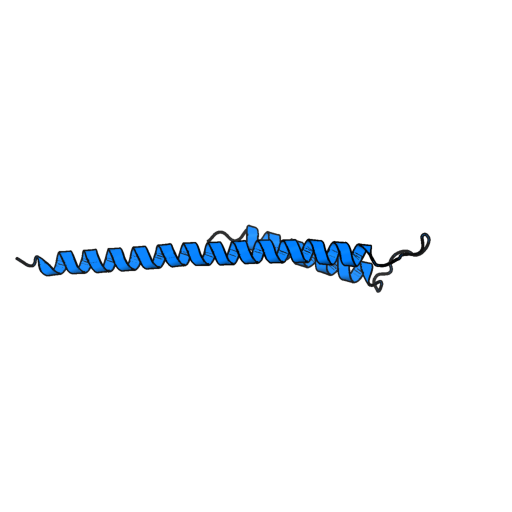U A C 1
ATOM 604 O O . LEU A 1 79 ? -5.886 1.259 2.275 1.00 96.50 79 LEU A O 1
ATOM 608 N N . ARG A 1 80 ? -3.732 1.602 1.729 1.00 96.81 80 ARG A N 1
ATOM 609 C CA . ARG A 1 80 ? -3.323 2.117 3.045 1.00 96.81 80 ARG A CA 1
ATOM 610 C C . ARG A 1 80 ? -4.213 3.268 3.503 1.00 96.81 80 ARG A C 1
ATOM 612 O O . ARG A 1 80 ? -4.763 3.219 4.598 1.00 96.81 80 ARG A O 1
ATOM 619 N N . ARG A 1 81 ? -4.453 4.251 2.628 1.00 96.06 81 ARG A N 1
ATOM 620 C CA . ARG A 1 81 ? -5.345 5.389 2.915 1.00 96.06 81 ARG A CA 1
ATOM 621 C C . ARG A 1 81 ? -6.792 4.969 3.186 1.00 96.06 81 ARG A C 1
ATOM 623 O O . ARG A 1 81 ? -7.476 5.636 3.957 1.00 96.06 81 ARG A O 1
ATOM 630 N N . VAL A 1 82 ? -7.289 3.911 2.544 1.00 95.62 82 VAL A N 1
ATOM 631 C CA . VAL A 1 82 ? -8.634 3.373 2.819 1.00 95.62 82 VAL A CA 1
ATOM 632 C C . VAL A 1 82 ? -8.683 2.762 4.219 1.00 95.62 82 VAL A C 1
ATOM 634 O O . VAL A 1 82 ? -9.591 3.082 4.984 1.00 95.62 82 VAL A O 1
ATOM 637 N N . VAL A 1 83 ? -7.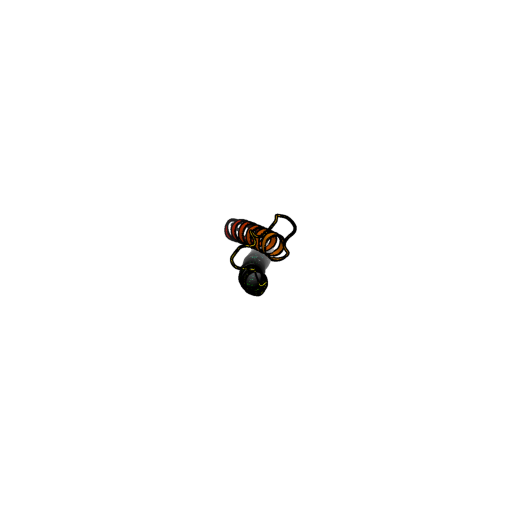686 1.952 4.581 1.00 93.44 83 VAL A N 1
ATOM 638 C CA . VAL A 1 83 ? -7.584 1.330 5.911 1.00 93.44 83 VAL A CA 1
ATOM 639 C C . VAL A 1 83 ? -7.410 2.389 7.011 1.00 93.44 83 VAL A C 1
ATOM 641 O O . VAL A 1 83 ? -8.063 2.321 8.051 1.00 93.44 83 VAL A O 1
ATOM 644 N N . GLU A 1 84 ? -6.614 3.431 6.764 1.00 92.38 84 GLU A N 1
ATOM 645 C CA . GLU A 1 84 ? -6.468 4.589 7.658 1.00 92.38 84 GLU A CA 1
ATOM 646 C C . GLU A 1 84 ? -7.791 5.338 7.872 1.00 92.38 84 GLU A C 1
ATOM 648 O O . GLU A 1 84 ? -8.071 5.799 8.977 1.00 92.38 84 GLU A O 1
ATOM 653 N N . LYS A 1 85 ? -8.633 5.454 6.842 1.00 90.94 85 LYS A N 1
ATOM 654 C CA . LYS A 1 85 ? -9.916 6.164 6.940 1.00 90.94 85 LYS A CA 1
ATOM 655 C C . LYS A 1 85 ? -11.030 5.345 7.578 1.00 90.94 85 LYS A C 1
ATOM 657 O O . LYS A 1 85 ? -11.993 5.942 8.058 1.00 90.94 85 LYS A O 1
ATOM 662 N N . GLN A 1 86 ? -10.926 4.016 7.597 1.00 84.06 86 GLN A N 1
ATOM 663 C CA . GLN A 1 86 ? -11.877 3.192 8.336 1.00 84.06 86 GLN A CA 1
ATOM 664 C C . GLN A 1 86 ? -11.743 3.490 9.832 1.00 84.06 86 GLN A C 1
ATOM 666 O O . GLN A 1 86 ? -10.745 3.139 10.464 1.00 84.06 86 GLN A O 1
ATOM 671 N N . LYS A 1 87 ? -12.750 4.169 10.385 1.00 65.31 87 LYS A N 1
ATOM 672 C CA . LYS A 1 87 ? -12.951 4.275 11.829 1.00 65.31 87 LYS A CA 1
ATOM 673 C C . LYS A 1 87 ? -13.660 3.003 12.301 1.00 65.31 87 LYS A C 1
ATOM 675 O O . LYS A 1 87 ? -14.580 2.536 11.630 1.00 65.31 87 LYS A O 1
ATOM 680 N N . THR A 1 88 ? -13.162 2.432 13.395 1.00 56.53 88 THR A N 1
ATOM 681 C CA . THR A 1 88 ? -13.810 1.349 14.151 1.00 56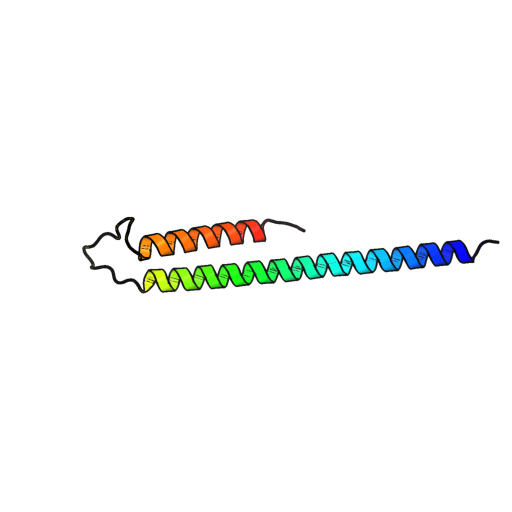.53 88 THR A CA 1
ATOM 682 C C . THR A 1 88 ? -15.183 1.755 14.637 1.00 56.53 88 THR A C 1
ATOM 684 O O . THR A 1 88 ? -15.301 2.914 15.098 1.00 56.53 88 THR A O 1
#

Radius of gyration: 24.67 Å; Cα contacts (8 Å, |Δi|>4): 48; chains: 1; bounding box: 55×22×72 Å